Protein AF-A0A1F1U7W8-F1 (afdb_monomer_lite)

pLDDT: mean 87.64, std 6.0, range [55.06, 96.31]

Foldseek 3Di:
DDPVVLVVLVVLLVVLVVLLVCLVPPLQDDDDPVCCPDPVNLCSQQPNNLVSVLSNLVSCLVVVVVVVDDPVVNVCSVVVSVVSNVVSVVRSVCSNVLNQDDPPSHHPVVSVVSVVVVVVVVVVVVVVVVVVVVVVVVVVVD

Secondary structure (DSSP, 8-state):
--HHHHHHHHHHHHHHHHHHHHIIIIISS---HHHHSSHHHHIIIIIHHHHHHHHHHHHHHHHHHHTT--HHHHHHHHHHHHHHHHHHHHHHHHHHTT--PPTTTS-HHHHHHHHHHHHHHHHHHHHHHHHHHHHHHHHHT-

Structure (mmCIF, N/CA/C/O backbone):
data_AF-A0A1F1U7W8-F1
#
_entry.id   AF-A0A1F1U7W8-F1
#
loop_
_atom_site.group_PDB
_atom_site.id
_atom_site.type_symbol
_atom_site.label_atom_id
_atom_site.label_alt_id
_atom_site.label_comp_id
_atom_site.label_asym_id
_atom_site.label_entity_id
_atom_site.label_seq_id
_atom_site.pdbx_PDB_ins_code
_atom_site.Cartn_x
_atom_site.Cartn_y
_atom_site.Cartn_z
_atom_site.occupancy
_atom_site.B_iso_or_equiv
_atom_site.auth_seq_id
_atom_site.auth_comp_id
_atom_site.auth_asym_id
_atom_site.auth_atom_id
_atom_site.pdbx_PDB_model_num
ATOM 1 N N . MET A 1 1 ? -17.672 12.835 20.304 1.00 62.06 1 MET A N 1
ATOM 2 C CA . MET A 1 1 ? -17.932 12.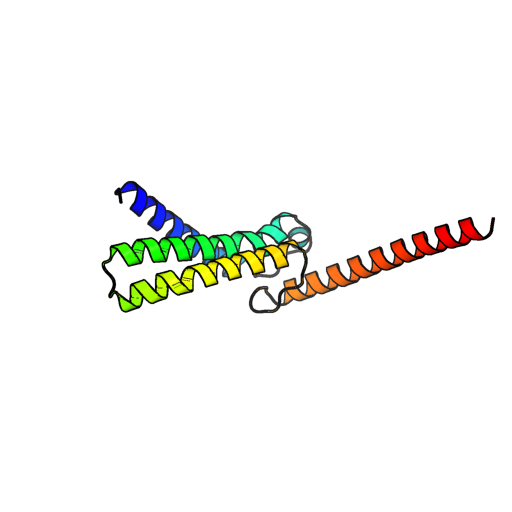500 18.889 1.00 62.06 1 MET A CA 1
ATOM 3 C C . MET A 1 1 ? -19.422 12.330 18.710 1.00 62.06 1 MET A C 1
ATOM 5 O O . MET A 1 1 ? -20.065 11.801 19.610 1.00 62.06 1 MET A O 1
ATOM 9 N N . SER A 1 2 ? -19.959 12.844 17.609 1.00 81.38 2 SER A N 1
ATOM 10 C CA . SER A 1 2 ? -21.361 12.668 17.235 1.00 81.38 2 SER A CA 1
ATOM 11 C C . SER A 1 2 ? -21.630 11.206 16.863 1.00 81.38 2 SER A C 1
ATOM 13 O O . SER A 1 2 ? -20.721 10.496 16.431 1.00 81.38 2 SER A O 1
ATOM 15 N N . LEU A 1 3 ? -22.886 10.757 16.970 1.00 80.62 3 LEU A N 1
ATOM 16 C CA . LEU A 1 3 ? -23.330 9.459 16.441 1.00 80.62 3 LEU A CA 1
ATOM 17 C C . LEU A 1 3 ? -22.921 9.289 14.964 1.00 80.62 3 LEU A C 1
ATOM 19 O O . LEU A 1 3 ? -22.517 8.203 14.550 1.00 80.62 3 LEU A O 1
ATOM 23 N N . GLY A 1 4 ? -22.978 10.381 14.191 1.00 83.75 4 GLY A N 1
ATOM 24 C CA . GLY A 1 4 ? -22.573 10.404 12.785 1.00 83.75 4 GLY A CA 1
ATOM 25 C C . GLY A 1 4 ? -21.094 10.071 12.575 1.00 83.75 4 GLY A C 1
ATOM 26 O O . GLY A 1 4 ? -20.763 9.327 11.654 1.00 83.75 4 GLY A O 1
ATOM 27 N N . ASP A 1 5 ? -20.218 10.529 13.471 1.00 85.75 5 ASP A N 1
ATOM 28 C CA . ASP A 1 5 ? -18.783 10.246 13.385 1.00 85.75 5 ASP A CA 1
ATOM 29 C C . ASP A 1 5 ? -18.516 8.752 13.613 1.00 85.75 5 ASP A C 1
ATOM 31 O O . ASP A 1 5 ? -17.711 8.137 12.917 1.00 85.75 5 ASP A O 1
ATOM 35 N N . ASN A 1 6 ? -19.232 8.138 14.556 1.00 88.19 6 ASN A N 1
ATOM 36 C CA . ASN A 1 6 ? -19.078 6.717 14.869 1.00 88.19 6 ASN A CA 1
ATOM 37 C C . ASN A 1 6 ? -19.570 5.830 13.723 1.00 88.19 6 ASN A C 1
ATOM 39 O O . ASN A 1 6 ? -18.889 4.876 13.350 1.00 88.19 6 ASN A O 1
ATOM 43 N N . LEU A 1 7 ? -20.720 6.168 13.133 1.00 92.94 7 LEU A N 1
ATOM 44 C CA . LEU A 1 7 ? -21.248 5.490 11.947 1.00 92.94 7 LEU A CA 1
ATOM 45 C C . LEU A 1 7 ? -20.258 5.545 10.782 1.00 92.94 7 LEU A C 1
ATOM 47 O O . LEU A 1 7 ? -20.025 4.526 10.134 1.00 92.94 7 LEU A O 1
ATOM 51 N N . PHE A 1 8 ? -19.634 6.701 10.553 1.00 92.69 8 PHE A N 1
ATOM 52 C CA . PHE A 1 8 ? -18.611 6.857 9.525 1.00 92.69 8 PHE A CA 1
ATOM 53 C C . PHE A 1 8 ? -17.411 5.926 9.756 1.00 92.69 8 PHE A C 1
ATOM 55 O O . PHE A 1 8 ? -17.017 5.200 8.842 1.00 92.69 8 PHE A O 1
ATOM 62 N N . TRP A 1 9 ? -16.861 5.882 10.974 1.00 92.81 9 TRP A N 1
ATOM 63 C CA . TRP A 1 9 ? -15.718 5.012 11.281 1.00 92.81 9 TRP A CA 1
ATOM 64 C C . TRP A 1 9 ? -16.066 3.524 11.210 1.00 92.81 9 TRP A C 1
ATOM 66 O O . TRP A 1 9 ? -15.271 2.732 10.705 1.00 92.81 9 TRP A O 1
ATOM 76 N N . VAL A 1 10 ? -17.263 3.128 11.647 1.00 93.94 10 VAL A N 1
ATOM 77 C CA . VAL A 1 10 ? -17.740 1.745 11.494 1.00 93.94 10 VAL A CA 1
ATOM 78 C C . VAL A 1 10 ? -17.899 1.382 10.016 1.00 93.94 10 VAL A C 1
ATOM 80 O O . VAL A 1 10 ? -17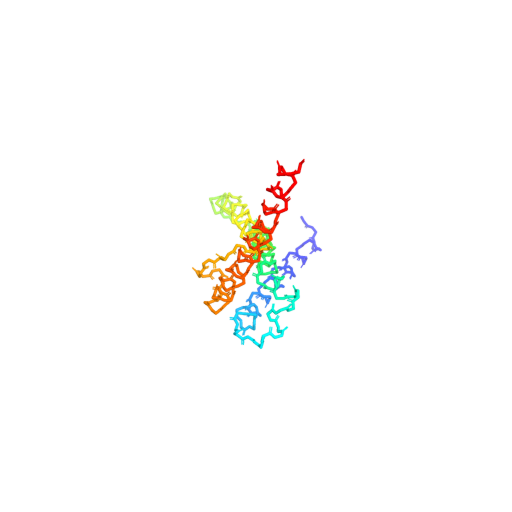.456 0.309 9.598 1.00 93.94 10 VAL A O 1
ATOM 83 N N . ALA A 1 11 ? -18.478 2.270 9.203 1.00 95.12 11 ALA A N 1
ATOM 84 C CA . ALA A 1 11 ? -18.626 2.055 7.767 1.00 95.12 11 ALA A CA 1
ATOM 85 C C . ALA A 1 11 ? -17.263 1.927 7.069 1.00 95.12 11 ALA A C 1
ATOM 87 O O . ALA A 1 11 ? -17.065 1.003 6.281 1.00 95.12 11 ALA A O 1
ATOM 88 N N . MET A 1 12 ? -16.302 2.790 7.409 1.00 94.62 12 MET A N 1
ATOM 89 C CA . MET A 1 12 ? -14.941 2.740 6.868 1.00 94.62 12 MET A CA 1
ATOM 90 C C . MET A 1 12 ? -14.206 1.458 7.259 1.00 94.62 12 MET A C 1
ATOM 92 O O . MET A 1 12 ? -13.586 0.822 6.405 1.00 94.62 12 MET A O 1
ATOM 96 N N . LEU A 1 13 ? -14.318 1.028 8.519 1.00 95.25 13 LEU A N 1
ATOM 97 C CA . LEU A 1 13 ? -13.746 -0.239 8.974 1.00 95.25 13 LEU A CA 1
ATOM 98 C C . LEU A 1 13 ? -14.362 -1.431 8.229 1.00 95.25 13 LEU A C 1
ATOM 100 O O . LEU A 1 13 ? -13.645 -2.315 7.762 1.00 95.25 13 LEU A O 1
ATOM 104 N N . THR A 1 14 ? -15.686 -1.433 8.076 1.00 95.81 14 THR A N 1
ATOM 105 C CA . THR A 1 14 ? -16.415 -2.492 7.366 1.00 95.81 14 THR A CA 1
ATOM 106 C C . THR A 1 14 ? -15.993 -2.551 5.902 1.00 95.81 14 THR A C 1
ATOM 108 O O . THR A 1 14 ? -15.660 -3.622 5.394 1.00 95.81 14 THR A O 1
ATOM 111 N N . TRP A 1 15 ? -15.935 -1.399 5.232 1.00 96.31 15 TRP A N 1
ATOM 112 C CA . TRP A 1 15 ? -15.458 -1.287 3.858 1.00 96.31 15 TRP A CA 1
ATOM 113 C C . TRP A 1 15 ? -14.026 -1.810 3.708 1.00 96.31 15 TRP A C 1
ATOM 115 O O . TRP A 1 15 ? -13.765 -2.612 2.813 1.00 96.31 15 TRP A O 1
ATOM 125 N N . ALA A 1 16 ? -13.117 -1.429 4.610 1.00 95.50 16 ALA A N 1
ATOM 126 C CA . ALA A 1 16 ? -11.730 -1.880 4.588 1.00 95.50 16 ALA A CA 1
ATOM 127 C C . ALA A 1 16 ? -11.609 -3.408 4.704 1.00 95.50 16 ALA A C 1
ATOM 129 O O . ALA A 1 16 ? -10.854 -4.027 3.953 1.00 95.50 16 ALA A O 1
ATOM 130 N N . ILE A 1 17 ? -12.382 -4.031 5.600 1.00 95.12 17 ILE A N 1
ATOM 131 C CA . ILE A 1 17 ? -12.404 -5.490 5.780 1.00 95.12 17 ILE A CA 1
ATOM 132 C C . ILE A 1 17 ? -12.956 -6.182 4.531 1.00 95.12 17 ILE A C 1
ATOM 134 O O . ILE A 1 17 ? -12.338 -7.119 4.021 1.00 95.12 17 ILE A O 1
ATOM 138 N N . LEU A 1 18 ? -14.096 -5.717 4.012 1.00 96.12 18 LEU A N 1
ATOM 139 C CA . LEU A 1 18 ? -14.709 -6.279 2.806 1.00 96.12 18 LEU A CA 1
ATOM 140 C C . LEU A 1 18 ? -13.772 -6.166 1.604 1.00 96.12 18 LEU A C 1
ATOM 142 O O . LEU A 1 18 ? -13.585 -7.139 0.867 1.00 96.12 18 LEU A O 1
ATOM 146 N N . TYR A 1 19 ? -13.132 -5.009 1.440 1.00 93.88 19 TYR A N 1
ATOM 147 C CA . TYR A 1 19 ? -12.145 -4.806 0.393 1.00 93.88 19 TYR A CA 1
ATOM 148 C C . TYR A 1 19 ? -10.946 -5.735 0.572 1.00 93.88 19 TYR A C 1
ATOM 150 O O . TYR A 1 19 ? -10.492 -6.328 -0.400 1.00 93.88 19 TYR A O 1
ATOM 158 N N . TRP A 1 20 ? -10.441 -5.917 1.793 1.00 93.38 20 TRP A N 1
ATOM 159 C CA . TRP A 1 20 ? -9.314 -6.814 2.041 1.00 93.38 20 TRP A CA 1
ATOM 160 C C . TRP A 1 20 ? -9.642 -8.269 1.686 1.00 93.38 20 TRP A C 1
ATOM 162 O O . TRP A 1 20 ? -8.838 -8.957 1.053 1.00 93.38 20 TRP A O 1
ATOM 172 N N . ILE A 1 21 ? -10.851 -8.730 2.018 1.00 94.44 21 ILE A N 1
ATOM 173 C CA . ILE A 1 21 ? -11.342 -10.055 1.619 1.00 94.44 21 ILE A CA 1
ATOM 174 C C . ILE A 1 21 ? -11.388 -10.166 0.091 1.00 94.44 21 ILE A C 1
ATOM 176 O O . ILE A 1 21 ? -10.891 -11.146 -0.470 1.00 94.44 21 ILE A O 1
ATOM 180 N N . TYR A 1 22 ? -11.944 -9.159 -0.587 1.00 92.44 22 TYR A N 1
ATOM 181 C CA . TYR A 1 22 ? -11.968 -9.087 -2.047 1.00 92.44 22 TYR A CA 1
ATOM 182 C C . TYR A 1 22 ? -10.553 -9.083 -2.646 1.00 92.44 22 TYR A C 1
ATOM 184 O O . TYR A 1 22 ? -10.278 -9.823 -3.589 1.00 92.44 22 TYR A O 1
ATOM 192 N N . TYR A 1 23 ? -9.628 -8.319 -2.066 1.00 91.12 23 TYR A N 1
ATOM 193 C CA . TYR A 1 23 ? -8.237 -8.252 -2.492 1.00 91.12 23 TYR A CA 1
ATOM 194 C C . TYR A 1 23 ? -7.589 -9.638 -2.447 1.00 91.12 23 TYR A C 1
ATOM 196 O O . TYR A 1 23 ? -7.089 -10.123 -3.464 1.00 91.12 23 TYR A O 1
ATOM 204 N N . VAL A 1 24 ? -7.669 -10.322 -1.304 1.00 90.19 24 VAL A N 1
ATOM 205 C CA . VAL A 1 24 ? -7.075 -11.653 -1.120 1.00 90.19 24 VAL A CA 1
ATOM 206 C C . VAL A 1 24 ? -7.711 -12.696 -2.042 1.00 90.19 24 VAL A C 1
ATOM 208 O O . VAL A 1 24 ? -6.985 -13.496 -2.626 1.00 90.19 24 VAL A O 1
ATOM 211 N N . LYS A 1 25 ? -9.042 -12.694 -2.196 1.00 90.69 25 LYS A N 1
ATOM 212 C CA . LYS A 1 25 ? -9.760 -13.725 -2.964 1.00 90.69 25 LYS A CA 1
ATOM 213 C C . LYS A 1 25 ? -9.797 -13.484 -4.471 1.00 90.69 25 LYS A C 1
ATOM 215 O O . LYS A 1 25 ? -9.899 -14.446 -5.225 1.00 90.69 25 LYS A O 1
ATOM 220 N N . VAL A 1 26 ? -9.770 -12.235 -4.923 1.00 88.56 26 VAL A N 1
ATOM 221 C CA . VAL A 1 26 ? -10.032 -11.890 -6.331 1.00 88.56 26 VAL A CA 1
ATOM 222 C C . VAL A 1 26 ? -8.835 -11.214 -6.978 1.00 88.56 26 VAL A C 1
ATOM 224 O O . VAL A 1 26 ? -8.451 -11.591 -8.081 1.00 88.56 26 VAL A O 1
ATOM 227 N N . VAL A 1 27 ? -8.239 -10.219 -6.322 1.00 87.69 27 VAL A N 1
ATOM 228 C CA . VAL A 1 27 ? -7.152 -9.423 -6.918 1.00 87.69 27 VAL A CA 1
ATOM 229 C C . VAL A 1 27 ? -5.831 -10.189 -6.915 1.00 87.69 27 VAL A C 1
ATOM 231 O O . VAL A 1 27 ? -5.081 -10.128 -7.883 1.00 87.69 27 VAL A O 1
ATOM 234 N N . ARG A 1 28 ? -5.543 -10.949 -5.852 1.00 88.19 28 ARG A N 1
ATOM 235 C CA . ARG A 1 28 ? -4.288 -11.712 -5.746 1.00 88.19 28 ARG A CA 1
ATOM 236 C C . ARG A 1 28 ? -4.233 -12.957 -6.631 1.00 88.19 28 ARG A C 1
ATOM 238 O O . ARG A 1 28 ? -3.146 -13.515 -6.796 1.00 88.19 28 ARG A O 1
ATOM 245 N N . ASN A 1 29 ? -5.357 -13.393 -7.193 1.00 87.12 29 ASN A N 1
ATOM 246 C CA . ASN A 1 29 ? -5.393 -14.546 -8.084 1.00 87.12 29 ASN A CA 1
ATOM 247 C C . ASN A 1 29 ? -4.985 -14.158 -9.512 1.00 87.12 29 ASN A C 1
ATOM 249 O O . ASN A 1 29 ? -5.319 -13.060 -9.959 1.00 87.12 29 ASN A O 1
ATOM 253 N N . PRO A 1 30 ? -4.246 -15.033 -10.219 1.00 72.81 30 PRO A N 1
ATOM 254 C CA . PRO A 1 30 ? -3.803 -14.758 -11.576 1.00 72.81 30 PRO A CA 1
ATOM 255 C C . PRO A 1 30 ? -5.013 -14.568 -12.489 1.00 72.81 30 PRO A C 1
ATOM 257 O O . PRO A 1 30 ? -5.929 -15.390 -12.517 1.00 72.81 30 PRO A O 1
ATOM 260 N N . LYS A 1 31 ? -5.005 -13.455 -13.217 1.00 73.19 31 LYS A N 1
ATOM 261 C CA . LYS A 1 31 ? -5.985 -13.129 -14.253 1.00 73.19 31 LYS A CA 1
ATOM 262 C C . LYS A 1 31 ? -5.309 -13.148 -15.622 1.00 73.19 31 LYS A C 1
ATOM 264 O O . LYS A 1 31 ? -4.097 -13.322 -15.728 1.00 73.19 31 LYS A O 1
ATOM 269 N N . ASN A 1 32 ? -6.111 -12.956 -16.660 1.00 81.38 32 ASN A N 1
ATOM 270 C CA . ASN A 1 32 ? -5.656 -12.877 -18.044 1.00 81.38 32 ASN A CA 1
ATOM 271 C C . ASN A 1 32 ? -4.694 -11.690 -18.246 1.00 81.38 32 ASN A C 1
ATOM 273 O O . ASN A 1 32 ? -4.770 -10.697 -17.520 1.00 81.38 32 ASN A O 1
ATOM 277 N N . GLU A 1 33 ? -3.833 -11.765 -19.264 1.00 79.50 33 GLU A N 1
ATOM 278 C CA . GLU A 1 33 ? -2.827 -10.728 -19.562 1.00 79.50 33 GLU A CA 1
ATOM 279 C C . GLU A 1 33 ? -3.446 -9.340 -19.767 1.00 79.50 33 GLU A C 1
ATOM 281 O O . GLU A 1 33 ? -2.940 -8.355 -19.234 1.00 79.50 33 GLU A O 1
ATOM 286 N N . SER A 1 34 ? -4.619 -9.275 -20.403 1.00 82.25 34 SER A N 1
ATOM 287 C CA . SER A 1 34 ? -5.365 -8.026 -20.598 1.00 82.25 34 SER A CA 1
ATOM 288 C C . SER A 1 34 ? -5.759 -7.330 -19.293 1.00 82.25 34 SER A C 1
ATOM 290 O O . SER A 1 34 ? -5.923 -6.111 -19.261 1.00 82.25 34 SER A O 1
ATOM 292 N N . TRP A 1 35 ? -5.911 -8.078 -18.195 1.00 83.69 35 TRP A N 1
ATOM 293 C CA . TRP A 1 35 ? -6.161 -7.479 -16.891 1.00 83.69 35 TRP A CA 1
ATOM 294 C C . TRP A 1 35 ? -4.888 -6.871 -16.301 1.00 83.69 35 TRP A C 1
ATOM 296 O O . TRP A 1 35 ? -4.988 -5.812 -15.699 1.00 83.69 35 TRP A O 1
ATOM 306 N N . TRP A 1 36 ? -3.714 -7.491 -16.486 1.00 82.81 36 TRP A N 1
ATOM 307 C CA . TRP A 1 36 ? -2.428 -6.952 -16.016 1.00 82.81 36 TRP A CA 1
ATOM 308 C C . TRP A 1 36 ? -2.057 -5.656 -16.736 1.00 82.81 36 TRP A C 1
ATOM 310 O O . TRP A 1 36 ? -1.671 -4.686 -16.090 1.00 82.81 36 TRP A O 1
ATOM 320 N N . GLU A 1 37 ? -2.246 -5.618 -18.054 1.00 83.44 37 GLU A N 1
ATOM 321 C CA . GLU A 1 37 ? -1.947 -4.444 -18.885 1.00 83.44 37 GLU A CA 1
ATOM 322 C C . GLU A 1 37 ? -2.910 -3.270 -18.648 1.00 83.44 37 GLU A C 1
ATOM 324 O O . GLU A 1 37 ? -2.635 -2.134 -19.036 1.00 83.44 37 GLU A O 1
ATOM 329 N N . SER A 1 38 ? -4.042 -3.519 -17.988 1.00 85.88 38 SER A N 1
ATOM 330 C CA . SER A 1 38 ? -4.991 -2.473 -17.629 1.00 85.88 38 SER A CA 1
ATOM 331 C C . SER A 1 38 ? -4.403 -1.531 -16.571 1.00 85.88 38 SER A C 1
ATOM 333 O O . SER A 1 38 ? -3.911 -2.011 -15.549 1.00 85.88 38 SER A O 1
ATOM 335 N N . PRO A 1 39 ? -4.563 -0.197 -16.698 1.00 81.06 39 PRO A N 1
ATOM 336 C CA . PRO A 1 39 ? -4.176 0.754 -15.648 1.00 81.06 39 PRO A CA 1
ATOM 337 C C . PRO A 1 39 ? -4.796 0.432 -14.278 1.00 81.06 39 PRO A C 1
ATOM 339 O O . PRO A 1 39 ? -4.233 0.749 -13.231 1.00 81.06 39 PRO A O 1
ATOM 342 N N . TRP A 1 40 ? -5.951 -0.241 -14.274 1.00 83.56 40 TRP A N 1
ATOM 343 C CA . TRP A 1 40 ? -6.647 -0.669 -13.065 1.00 83.56 40 TRP A CA 1
ATOM 344 C C . TRP A 1 40 ? -5.891 -1.733 -12.257 1.00 83.56 40 TRP A C 1
ATOM 346 O O . TRP A 1 40 ? -6.119 -1.831 -11.048 1.00 83.56 40 TRP A O 1
ATOM 356 N N . SER A 1 41 ? -4.999 -2.518 -12.872 1.00 84.62 41 SER A N 1
ATOM 357 C CA . SER A 1 41 ? -4.209 -3.547 -12.178 1.00 84.62 41 SER A CA 1
ATOM 358 C C . SER A 1 41 ? -3.271 -2.922 -11.149 1.00 84.62 41 SER A C 1
ATOM 360 O O . SER A 1 41 ? -3.229 -3.352 -9.995 1.00 84.62 41 SER A O 1
ATOM 362 N N . VAL A 1 42 ? -2.609 -1.833 -11.542 1.00 83.38 42 VAL A N 1
ATOM 363 C CA . VAL A 1 42 ? -1.662 -1.080 -10.725 1.00 83.38 42 VAL A CA 1
ATOM 364 C C . VAL A 1 42 ? -2.371 -0.541 -9.483 1.00 83.38 42 VAL A C 1
ATOM 366 O O . VAL A 1 42 ? -1.955 -0.799 -8.354 1.00 83.38 42 VAL A O 1
ATOM 369 N N . PHE A 1 43 ? -3.512 0.129 -9.655 1.00 86.69 43 PHE A N 1
ATOM 370 C CA . PHE A 1 43 ? -4.284 0.625 -8.514 1.00 86.69 43 PHE A CA 1
ATOM 371 C C . PHE A 1 43 ? -4.792 -0.507 -7.614 1.00 86.69 43 PHE A C 1
ATOM 373 O O . PHE A 1 43 ? -4.775 -0.376 -6.388 1.00 86.69 43 PHE A O 1
ATOM 380 N N . SER A 1 44 ? -5.198 -1.633 -8.207 1.00 88.00 44 SER A N 1
ATOM 381 C CA . SER A 1 44 ? -5.701 -2.802 -7.479 1.00 88.00 44 SER A CA 1
ATOM 382 C C . SER A 1 44 ? -4.636 -3.489 -6.621 1.00 88.00 44 SER A C 1
ATOM 384 O O . SER A 1 44 ? -4.981 -4.029 -5.574 1.00 88.00 44 SER A O 1
ATOM 386 N N . PHE A 1 45 ? -3.359 -3.464 -7.017 1.00 86.06 45 PHE A N 1
ATOM 387 C CA . PHE A 1 45 ? -2.273 -4.051 -6.223 1.00 86.06 45 PHE A CA 1
ATOM 388 C C . PHE A 1 45 ? -1.610 -3.086 -5.257 1.00 86.06 45 PHE A C 1
ATOM 390 O O . PHE A 1 45 ? -1.237 -3.508 -4.166 1.00 86.06 45 PHE A O 1
ATOM 397 N N . TYR A 1 46 ? -1.436 -1.824 -5.645 1.00 88.00 46 TYR A N 1
ATOM 398 C CA . TYR A 1 46 ? -0.539 -0.917 -4.927 1.00 88.00 46 TYR A CA 1
ATOM 399 C C . TYR A 1 46 ? -1.250 0.231 -4.232 1.00 88.00 46 TYR A C 1
ATOM 401 O O . TYR A 1 46 ? -0.701 0.772 -3.285 1.00 88.00 46 TYR A O 1
ATOM 409 N N . LEU A 1 47 ? -2.460 0.607 -4.646 1.00 88.62 47 LEU A N 1
ATOM 410 C CA . LEU A 1 47 ? -3.156 1.731 -4.024 1.00 88.62 47 LEU A CA 1
ATOM 411 C C . LEU A 1 47 ? -4.257 1.248 -3.086 1.00 88.62 47 LEU A C 1
ATOM 413 O O . LEU A 1 47 ? -4.181 1.427 -1.872 1.00 88.62 47 LEU A O 1
ATOM 417 N N . TYR A 1 48 ? -5.273 0.597 -3.639 1.00 91.00 48 TYR A N 1
ATOM 418 C CA . TYR A 1 48 ? -6.475 0.237 -2.899 1.00 91.00 48 TYR A CA 1
ATOM 419 C C . TYR A 1 48 ? -6.253 -0.682 -1.683 1.00 91.00 48 TYR A C 1
ATOM 421 O O . TYR A 1 48 ? -6.831 -0.377 -0.640 1.00 91.00 48 TYR A O 1
ATOM 429 N N . PRO A 1 49 ? -5.428 -1.751 -1.720 1.00 91.19 49 PRO A N 1
ATOM 430 C CA . PRO A 1 49 ? -5.234 -2.601 -0.541 1.00 91.19 49 PRO A CA 1
ATOM 431 C C . PRO A 1 49 ? -4.536 -1.866 0.603 1.00 91.19 49 PRO A C 1
ATOM 433 O O . PRO A 1 49 ? -4.892 -2.057 1.763 1.00 91.19 49 PRO A O 1
ATOM 436 N N . TYR A 1 50 ? -3.592 -0.981 0.291 1.00 91.19 50 TYR A N 1
ATOM 437 C CA . TYR A 1 50 ? -2.878 -0.197 1.297 1.00 91.19 50 TYR A CA 1
ATOM 438 C C . TYR A 1 50 ? -3.723 0.965 1.826 1.00 91.19 50 TYR A C 1
ATOM 440 O O . TYR A 1 50 ? -3.667 1.256 3.019 1.00 91.19 50 TYR A O 1
ATOM 448 N N . LEU A 1 51 ? -4.574 1.569 0.988 1.00 90.25 51 LEU A N 1
ATOM 449 C CA . LEU A 1 51 ? -5.600 2.513 1.441 1.00 90.25 51 LEU A CA 1
ATOM 450 C C . LEU A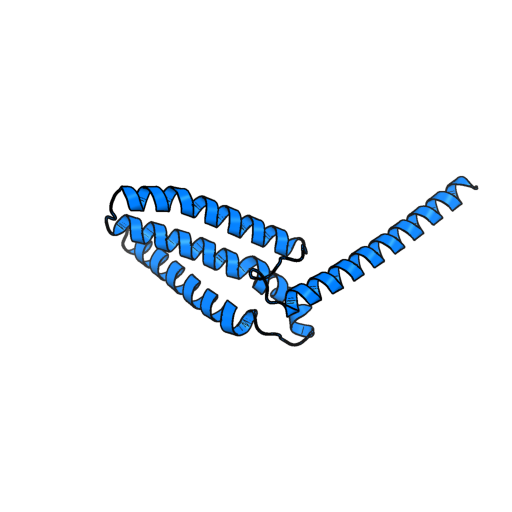 1 51 ? -6.611 1.836 2.368 1.00 90.25 51 LEU A C 1
ATOM 452 O O . LEU A 1 51 ? -6.925 2.383 3.421 1.00 90.25 51 LEU A O 1
ATOM 456 N N . ALA A 1 52 ? -7.089 0.641 2.017 1.00 92.94 52 ALA A N 1
ATOM 457 C CA . ALA A 1 52 ? -7.990 -0.130 2.865 1.00 92.94 52 ALA A CA 1
ATOM 458 C C . ALA A 1 52 ? -7.341 -0.449 4.220 1.00 92.94 52 ALA A C 1
ATOM 460 O O . ALA A 1 52 ? -7.961 -0.219 5.256 1.00 92.94 52 ALA A O 1
ATOM 461 N N . LEU A 1 53 ? -6.076 -0.883 4.244 1.00 91.81 53 LEU A N 1
ATOM 462 C CA . LEU A 1 53 ? -5.339 -1.093 5.496 1.00 91.81 53 LEU A CA 1
ATOM 463 C C . LEU A 1 53 ? -5.182 0.194 6.312 1.00 91.81 53 LEU A C 1
ATOM 465 O O . LEU A 1 53 ? -5.372 0.167 7.529 1.00 91.81 53 LEU A O 1
ATOM 469 N N . MET A 1 54 ? -4.866 1.317 5.665 1.00 92.06 54 MET A N 1
ATOM 470 C CA . MET A 1 54 ? -4.710 2.614 6.323 1.00 92.06 54 MET A CA 1
ATOM 471 C C . MET A 1 54 ? -6.023 3.076 6.960 1.00 92.06 54 MET A C 1
ATOM 473 O O . MET A 1 54 ? -6.070 3.321 8.167 1.00 92.06 54 MET A O 1
ATOM 477 N N . PHE A 1 55 ? -7.096 3.162 6.171 1.00 92.50 55 PHE A N 1
ATOM 478 C CA . PHE A 1 55 ? -8.401 3.597 6.662 1.00 92.50 55 PHE A CA 1
ATOM 479 C C . PHE A 1 55 ? -8.972 2.616 7.682 1.00 92.50 55 PHE A C 1
ATOM 481 O O . PHE A 1 55 ? -9.505 3.056 8.697 1.00 92.50 55 PHE A O 1
ATOM 488 N N . GLY A 1 56 ? -8.801 1.308 7.480 1.00 93.06 56 GLY A N 1
ATOM 489 C CA . GLY A 1 56 ? -9.205 0.287 8.444 1.00 93.06 56 GLY A CA 1
ATOM 490 C C . GLY A 1 56 ? -8.471 0.424 9.779 1.00 93.06 56 GLY A C 1
ATOM 491 O O . GLY A 1 56 ? -9.112 0.422 10.826 1.00 93.06 56 GLY A O 1
ATOM 492 N N . SER A 1 57 ? -7.151 0.629 9.759 1.00 91.56 57 SER A N 1
ATOM 493 C CA . SER A 1 57 ? -6.349 0.792 10.982 1.00 91.56 57 SER A CA 1
ATO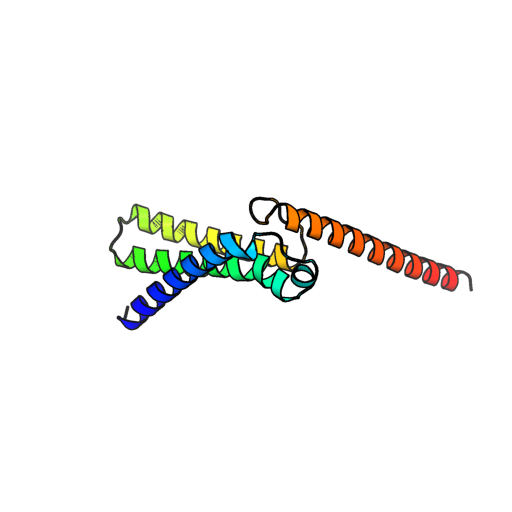M 494 C C . SER A 1 57 ? -6.699 2.073 11.738 1.00 91.56 57 SER A C 1
ATOM 496 O O . SER A 1 57 ? -6.842 2.046 12.962 1.00 91.56 57 SER A O 1
ATOM 498 N N . LEU A 1 58 ? -6.888 3.190 11.026 1.00 90.56 58 LEU A N 1
ATOM 499 C CA . LEU A 1 58 ? -7.333 4.449 11.631 1.00 90.56 58 LEU A CA 1
ATOM 500 C C . LEU A 1 58 ? -8.731 4.298 12.237 1.00 90.56 58 LEU A C 1
ATOM 502 O O . LEU A 1 58 ? -8.920 4.625 13.406 1.00 90.56 58 LEU A O 1
ATOM 506 N N . SER A 1 59 ? -9.674 3.729 11.483 1.00 91.69 59 SER A N 1
ATOM 507 C CA . SER A 1 59 ? -11.047 3.491 11.944 1.00 91.69 59 SER A CA 1
ATOM 508 C C . SER A 1 59 ? -11.083 2.616 13.192 1.00 91.69 59 SER A C 1
ATOM 510 O O . SER A 1 59 ? -11.723 2.973 14.178 1.00 91.69 59 SER A O 1
ATOM 512 N N . ALA A 1 60 ? -10.345 1.502 13.182 1.00 90.50 60 ALA A N 1
ATOM 513 C CA . ALA A 1 60 ? -10.227 0.619 14.334 1.00 90.50 60 ALA A CA 1
ATOM 514 C C . ALA A 1 60 ? -9.654 1.364 15.543 1.00 90.50 60 ALA A C 1
ATOM 516 O O . ALA A 1 60 ? -10.202 1.262 16.632 1.00 90.50 60 ALA A O 1
ATOM 517 N N . THR A 1 61 ? -8.603 2.165 15.356 1.00 88.44 61 THR A N 1
ATOM 518 C CA . THR A 1 61 ? -7.987 2.939 16.446 1.00 88.44 61 THR A CA 1
ATOM 519 C C . THR A 1 61 ? -8.965 3.938 17.054 1.00 88.44 61 THR A C 1
ATOM 521 O O . THR A 1 61 ? -9.105 3.979 18.275 1.00 88.44 61 THR A O 1
ATOM 524 N N . PHE A 1 62 ? -9.679 4.707 16.227 1.00 87.06 62 PHE A N 1
ATOM 525 C CA . PHE A 1 62 ? -10.676 5.668 16.703 1.00 87.06 62 PHE A CA 1
ATOM 526 C C . PHE A 1 62 ? -11.799 4.988 17.488 1.00 87.06 62 PHE A C 1
ATOM 528 O O . PHE A 1 62 ? -12.127 5.437 18.585 1.00 87.06 62 PHE A O 1
ATOM 535 N N . LEU A 1 63 ? -12.341 3.880 16.978 1.00 88.75 63 LEU A N 1
ATOM 536 C CA . LEU A 1 63 ? -13.393 3.121 17.659 1.00 88.75 63 LEU A CA 1
ATOM 537 C C . LEU A 1 63 ? -12.892 2.495 18.969 1.00 88.75 63 LEU A C 1
ATOM 539 O O . LEU A 1 63 ? -13.578 2.539 19.986 1.00 88.75 63 LEU A O 1
ATOM 543 N N . LEU A 1 64 ? -11.672 1.960 18.977 1.00 86.31 64 LEU A N 1
ATOM 544 C CA . LEU A 1 64 ? -11.064 1.345 20.156 1.00 86.31 64 LEU A CA 1
ATOM 545 C C . LEU A 1 64 ? -10.774 2.361 21.268 1.00 86.31 64 LEU A C 1
ATOM 547 O O . LEU A 1 64 ? -10.993 2.066 22.441 1.00 86.31 64 LEU A O 1
ATOM 551 N N . VAL A 1 65 ? -10.328 3.571 20.926 1.00 83.31 65 VAL A N 1
ATOM 552 C CA . VAL A 1 65 ? -10.124 4.650 21.909 1.00 83.31 65 VAL A CA 1
ATOM 553 C C . VAL A 1 65 ? -11.443 5.041 22.587 1.00 83.31 65 VAL A C 1
ATOM 555 O O . VAL A 1 65 ? -11.449 5.326 23.784 1.00 83.31 65 VAL A O 1
ATOM 558 N N . GLN A 1 66 ? -12.568 4.995 21.868 1.00 82.12 66 GLN A N 1
ATOM 559 C CA . GLN A 1 66 ? -13.889 5.296 22.436 1.00 82.12 66 GLN A CA 1
ATOM 560 C C . GLN A 1 66 ? -14.380 4.246 23.434 1.00 82.12 66 GLN A C 1
ATOM 562 O O . GLN A 1 66 ? -15.100 4.589 24.367 1.00 82.12 66 GLN A O 1
ATOM 567 N N . LEU A 1 67 ? -13.971 2.986 23.273 1.00 84.44 67 LEU A N 1
ATOM 568 C CA . LEU A 1 67 ? -14.351 1.893 24.172 1.00 84.44 67 LEU A CA 1
ATOM 569 C C . LEU A 1 67 ? -13.658 1.964 25.545 1.00 84.44 67 LEU A C 1
ATOM 571 O O . LEU A 1 67 ? -13.844 1.071 26.367 1.00 84.44 67 LEU A O 1
ATOM 575 N N . GLY A 1 68 ? -12.868 3.009 25.814 1.00 80.06 68 GLY A N 1
ATOM 576 C CA . GLY A 1 68 ? -12.242 3.216 27.119 1.00 80.06 68 GLY A CA 1
ATOM 577 C C . GLY A 1 68 ? -11.139 2.201 27.417 1.00 80.06 68 GLY A C 1
ATOM 578 O O . GLY A 1 68 ? -11.019 1.729 28.546 1.00 80.06 68 GLY A O 1
ATOM 579 N N . LEU A 1 69 ? -10.338 1.846 26.405 1.00 79.38 69 LEU A N 1
ATOM 580 C CA . LEU A 1 69 ? -9.239 0.894 26.565 1.00 79.38 69 LEU A CA 1
ATOM 581 C C . LEU A 1 69 ? -8.239 1.314 27.660 1.00 79.38 69 LEU A C 1
ATOM 583 O O . LEU A 1 69 ? -8.009 2.509 27.875 1.00 79.38 69 LEU A O 1
ATOM 587 N N . PRO A 1 70 ? -7.557 0.343 28.301 1.00 84.88 70 PRO A N 1
ATOM 588 C CA . PRO A 1 70 ? -6.493 0.634 29.253 1.00 84.88 70 PRO A CA 1
ATOM 589 C C . PRO A 1 70 ? -5.448 1.582 28.654 1.00 84.88 70 PRO A C 1
ATOM 591 O O . PRO A 1 70 ? -5.011 1.393 27.516 1.00 84.88 70 PRO A O 1
ATOM 594 N N . LYS A 1 71 ? -4.993 2.570 29.438 1.00 80.19 71 LYS A N 1
ATOM 595 C CA . LYS A 1 71 ? -4.055 3.622 28.986 1.00 80.19 71 LYS A CA 1
ATOM 596 C C . LYS A 1 71 ? -2.805 3.069 28.293 1.00 80.19 71 LYS A C 1
ATOM 598 O O . LYS A 1 71 ? -2.324 3.665 27.336 1.00 80.19 71 LYS A O 1
ATOM 603 N N . VAL A 1 72 ? -2.309 1.916 28.747 1.00 81.50 72 VAL A N 1
ATOM 604 C CA . VAL A 1 72 ? -1.157 1.223 28.148 1.00 81.50 72 VAL A CA 1
ATOM 605 C C . VAL A 1 72 ? -1.460 0.778 26.713 1.00 81.50 72 VAL A C 1
ATOM 607 O O . VAL A 1 72 ? -0.662 1.021 25.814 1.00 81.50 72 VAL A O 1
ATOM 610 N N . VAL A 1 73 ? -2.630 0.180 26.475 1.00 80.44 73 VAL A N 1
ATOM 611 C CA . VAL A 1 73 ? -3.054 -0.283 25.144 1.00 80.44 73 VAL A CA 1
ATOM 612 C C . VAL A 1 73 ? -3.302 0.907 24.220 1.00 80.44 73 VAL A C 1
ATOM 614 O O . VAL A 1 73 ? -2.814 0.920 23.093 1.00 80.44 73 VAL A O 1
ATOM 617 N N . GLY A 1 74 ? -3.987 1.943 24.716 1.00 80.69 74 GLY A N 1
ATOM 618 C CA . GLY A 1 74 ? -4.206 3.182 23.966 1.00 80.69 74 GLY A CA 1
ATOM 619 C C . GLY A 1 74 ? -2.895 3.859 23.550 1.00 80.69 74 GLY A C 1
ATOM 620 O O . GLY A 1 74 ? -2.755 4.259 22.397 1.00 80.69 74 GLY A O 1
ATOM 621 N N . TYR A 1 75 ? -1.904 3.918 24.448 1.00 83.44 75 TYR A N 1
ATOM 622 C CA . TYR A 1 75 ? -0.578 4.470 24.152 1.00 83.44 75 TYR A CA 1
ATOM 623 C C . TYR A 1 75 ? 0.123 3.718 23.015 1.00 83.44 75 TYR A C 1
ATOM 625 O O . TYR A 1 75 ? 0.614 4.339 22.071 1.00 83.44 75 TYR A O 1
ATOM 633 N N . TRP A 1 76 ? 0.150 2.383 23.075 1.00 85.38 76 TRP A N 1
ATOM 634 C CA . TRP A 1 76 ? 0.785 1.576 22.033 1.00 85.38 76 TRP A CA 1
ATOM 635 C C . TRP A 1 76 ? 0.060 1.680 20.693 1.00 85.38 76 TRP A C 1
ATOM 637 O O . TRP A 1 76 ? 0.726 1.834 19.671 1.00 85.38 76 TRP A O 1
ATOM 647 N N . LEU A 1 77 ? -1.276 1.668 20.681 1.00 83.88 77 LEU A N 1
ATOM 648 C CA . LEU A 1 77 ? -2.061 1.843 19.455 1.00 83.88 77 LEU A CA 1
ATOM 649 C C . LEU A 1 77 ? -1.769 3.193 18.794 1.00 83.88 77 LEU A C 1
ATOM 651 O O . LEU A 1 77 ? -1.405 3.238 17.621 1.00 83.88 77 LEU A O 1
ATOM 655 N N . LEU A 1 78 ? -1.835 4.284 19.558 1.00 82.38 78 LEU A N 1
ATOM 656 C CA . LEU A 1 78 ? -1.577 5.631 19.045 1.00 82.38 78 LEU A CA 1
ATOM 657 C C . LEU A 1 78 ? -0.138 5.814 18.556 1.00 82.38 78 LEU A C 1
ATOM 659 O O . LEU A 1 78 ? 0.102 6.617 17.659 1.00 82.38 78 LEU A O 1
ATOM 663 N N . LYS A 1 79 ? 0.820 5.073 19.121 1.00 86.88 79 LYS A N 1
ATOM 664 C CA . LYS A 1 79 ? 2.226 5.157 18.723 1.00 86.88 79 LYS A CA 1
ATOM 665 C C . LYS A 1 79 ? 2.552 4.287 17.511 1.00 86.88 79 LYS A C 1
ATOM 667 O O . LYS A 1 79 ? 3.318 4.722 16.661 1.00 86.88 79 LYS A O 1
ATOM 672 N N . LEU A 1 80 ? 2.003 3.074 17.423 1.00 87.31 80 LEU A N 1
ATOM 673 C CA . LEU A 1 80 ? 2.351 2.096 16.384 1.00 87.31 80 LEU A CA 1
ATOM 674 C C . LEU A 1 80 ? 1.542 2.270 15.097 1.00 87.31 80 LEU A C 1
ATOM 676 O O . LEU A 1 80 ? 2.086 2.091 14.007 1.00 87.31 80 LEU A O 1
ATOM 680 N N . VAL A 1 81 ? 0.263 2.635 15.198 1.00 88.94 81 VAL A N 1
ATOM 681 C CA . VAL A 1 81 ? -0.619 2.762 14.028 1.00 88.94 81 VAL A CA 1
ATOM 682 C C . VAL A 1 81 ? -0.106 3.804 13.025 1.00 88.94 81 VAL A C 1
ATOM 684 O O . VAL A 1 81 ? -0.065 3.473 11.839 1.00 88.94 81 VAL A O 1
ATOM 687 N N . PRO A 1 82 ? 0.380 4.997 13.429 1.00 88.00 82 PRO A N 1
ATOM 688 C CA . PRO A 1 82 ? 0.969 5.951 12.489 1.00 88.00 82 PRO A CA 1
ATOM 689 C C . PRO A 1 82 ? 2.156 5.380 11.706 1.00 88.00 82 PRO A C 1
ATOM 691 O O . PRO A 1 82 ? 2.242 5.588 10.498 1.00 88.00 82 PRO A O 1
ATOM 694 N N . TRP A 1 83 ? 3.034 4.602 12.349 1.00 90.56 83 TRP A N 1
ATOM 695 C CA . TRP A 1 83 ? 4.142 3.933 11.656 1.00 90.56 83 TRP A CA 1
ATOM 696 C C . TRP A 1 83 ? 3.648 2.896 10.648 1.00 90.56 83 TRP A C 1
ATOM 698 O O . TRP A 1 83 ? 4.173 2.822 9.538 1.00 90.56 83 TRP A O 1
ATOM 708 N N . GLY A 1 84 ? 2.605 2.138 10.999 1.00 89.62 84 GLY A N 1
ATOM 709 C CA . GLY A 1 84 ? 1.948 1.214 10.075 1.00 89.62 84 GLY A CA 1
ATOM 710 C C . GLY A 1 84 ? 1.346 1.926 8.861 1.00 89.62 84 GLY A C 1
ATOM 711 O O . GLY A 1 84 ? 1.509 1.464 7.732 1.00 89.62 84 GLY A O 1
ATOM 712 N N . VAL A 1 85 ? 0.715 3.084 9.071 1.00 89.88 85 VAL A N 1
ATOM 713 C CA . VAL A 1 85 ? 0.170 3.926 7.996 1.00 89.88 85 VAL A CA 1
ATOM 714 C C . VAL A 1 85 ? 1.283 4.446 7.087 1.00 89.88 85 VAL A C 1
ATOM 716 O O . VAL A 1 85 ? 1.187 4.295 5.870 1.00 89.88 85 VAL A O 1
ATOM 719 N N . ILE A 1 86 ? 2.364 4.989 7.655 1.00 90.56 86 ILE A N 1
ATOM 720 C CA . ILE A 1 86 ? 3.528 5.466 6.891 1.00 90.56 86 ILE A CA 1
ATOM 721 C C . ILE A 1 86 ? 4.116 4.334 6.045 1.00 90.56 86 ILE A C 1
ATOM 723 O O . ILE A 1 86 ? 4.407 4.532 4.866 1.00 90.56 86 ILE A O 1
ATOM 727 N N . LEU A 1 87 ? 4.241 3.134 6.615 1.00 90.94 87 LEU A N 1
ATOM 728 C CA . LEU A 1 87 ? 4.729 1.965 5.893 1.00 90.94 87 LEU A CA 1
ATOM 729 C C . LEU A 1 87 ? 3.801 1.590 4.728 1.00 90.94 87 LEU A C 1
ATOM 731 O O . LEU A 1 87 ? 4.283 1.344 3.626 1.00 90.94 87 LEU A O 1
ATOM 735 N N . CYS A 1 88 ? 2.481 1.587 4.937 1.00 90.50 88 CYS A N 1
ATOM 736 C CA . CYS A 1 88 ? 1.507 1.313 3.874 1.00 90.50 88 CYS A CA 1
ATOM 737 C C . CYS A 1 88 ? 1.628 2.319 2.725 1.00 90.50 88 CYS A C 1
ATOM 739 O O . CYS A 1 88 ? 1.645 1.926 1.561 1.00 90.50 88 CYS A O 1
ATOM 741 N N . VAL A 1 89 ? 1.767 3.604 3.055 1.00 89.50 89 VAL A N 1
ATOM 742 C CA . VAL A 1 89 ? 1.962 4.677 2.076 1.00 89.50 89 VAL A CA 1
ATOM 743 C C . VAL A 1 89 ? 3.270 4.479 1.307 1.00 89.50 89 VAL A C 1
ATOM 745 O O . VAL A 1 89 ? 3.270 4.523 0.079 1.00 89.50 89 VAL A O 1
ATOM 748 N N . ALA A 1 90 ? 4.375 4.189 1.998 1.00 91.38 90 ALA A N 1
ATOM 749 C CA . ALA A 1 90 ? 5.665 3.937 1.360 1.00 91.38 90 ALA A CA 1
ATOM 750 C C . ALA A 1 90 ? 5.606 2.745 0.391 1.00 91.38 90 ALA A C 1
ATOM 752 O O . ALA A 1 90 ? 6.095 2.838 -0.735 1.00 91.38 90 ALA A O 1
ATOM 753 N N . ILE A 1 91 ? 4.964 1.644 0.791 1.00 90.19 91 ILE A N 1
ATOM 754 C CA . ILE A 1 91 ? 4.803 0.466 -0.068 1.00 90.19 91 ILE A CA 1
ATOM 755 C C . ILE A 1 91 ? 3.930 0.793 -1.287 1.00 90.19 91 ILE A C 1
ATOM 757 O O . ILE A 1 91 ? 4.278 0.399 -2.401 1.00 90.19 91 ILE A O 1
ATOM 761 N N . ALA A 1 92 ? 2.843 1.545 -1.102 1.00 89.44 92 ALA A N 1
ATOM 762 C CA . ALA A 1 92 ? 1.981 1.978 -2.196 1.00 89.44 92 ALA A CA 1
ATOM 763 C C . ALA A 1 92 ? 2.749 2.800 -3.240 1.00 89.44 92 ALA A C 1
ATOM 765 O O . ALA A 1 92 ? 2.672 2.516 -4.436 1.00 89.44 92 ALA A O 1
ATOM 766 N N . PHE A 1 93 ? 3.554 3.769 -2.792 1.00 90.69 93 PHE A N 1
ATOM 767 C CA . PHE A 1 93 ? 4.390 4.580 -3.678 1.00 90.69 93 PHE A CA 1
ATOM 768 C C . PHE A 1 93 ? 5.456 3.760 -4.406 1.00 90.69 93 PHE A C 1
ATOM 770 O O . PHE A 1 93 ? 5.630 3.936 -5.610 1.00 90.69 93 PHE A O 1
ATOM 777 N N . LEU A 1 94 ? 6.140 2.842 -3.716 1.00 90.12 94 LEU A N 1
ATOM 778 C CA . LEU A 1 94 ? 7.124 1.952 -4.346 1.00 90.12 94 LEU A CA 1
ATOM 779 C C . LEU A 1 94 ? 6.482 1.084 -5.433 1.00 90.12 94 LEU A C 1
ATOM 781 O O . LEU A 1 94 ? 7.035 0.940 -6.523 1.00 90.12 94 LEU A O 1
ATOM 785 N N . GLY A 1 95 ? 5.295 0.551 -5.150 1.00 85.50 95 GLY A N 1
ATOM 786 C CA . GLY A 1 95 ? 4.512 -0.219 -6.104 1.00 85.50 95 GLY A CA 1
ATOM 787 C C . GLY A 1 95 ? 4.105 0.584 -7.339 1.00 85.50 95 GLY A C 1
ATOM 788 O O . GLY A 1 95 ? 4.322 0.140 -8.465 1.00 85.50 95 GLY A O 1
ATOM 789 N N . LEU A 1 96 ? 3.586 1.799 -7.133 1.00 86.75 96 LEU A N 1
ATOM 790 C CA . LEU A 1 96 ? 3.206 2.725 -8.207 1.00 86.75 96 LEU A CA 1
ATOM 791 C C . LEU A 1 96 ? 4.403 3.189 -9.048 1.00 86.75 96 LEU A C 1
ATOM 793 O O . LEU A 1 96 ? 4.256 3.410 -10.246 1.00 86.75 96 LEU A O 1
ATOM 797 N N . ALA A 1 97 ? 5.590 3.296 -8.449 1.00 86.88 97 ALA A N 1
ATOM 798 C CA . ALA A 1 97 ? 6.831 3.610 -9.153 1.00 86.88 97 ALA A CA 1
ATOM 799 C C . ALA A 1 97 ? 7.366 2.442 -10.007 1.00 86.88 97 ALA A C 1
ATOM 801 O O . ALA A 1 97 ? 8.391 2.589 -10.671 1.00 86.88 97 ALA A O 1
ATOM 802 N N . GLY A 1 98 ? 6.706 1.278 -9.987 1.00 82.25 98 GLY A N 1
ATOM 803 C CA . GLY A 1 98 ? 7.119 0.096 -10.742 1.00 82.25 98 GLY A CA 1
ATOM 804 C C . GLY A 1 98 ? 8.254 -0.692 -10.087 1.00 82.25 98 GLY A C 1
ATOM 805 O O . GLY A 1 98 ? 8.854 -1.551 -10.734 1.00 82.25 98 GLY A O 1
ATOM 806 N N . VAL A 1 99 ? 8.559 -0.436 -8.809 1.00 85.25 99 VAL A N 1
ATOM 807 C CA . VAL A 1 99 ? 9.530 -1.246 -8.068 1.00 85.25 99 VAL A CA 1
ATOM 808 C C . VAL A 1 99 ? 8.903 -2.619 -7.797 1.00 85.25 99 VAL A C 1
ATOM 810 O O . VAL A 1 99 ? 7.800 -2.689 -7.243 1.00 85.25 99 VAL A O 1
ATOM 813 N N . PRO A 1 100 ? 9.570 -3.730 -8.162 1.00 84.00 100 PRO A N 1
ATOM 814 C CA . PRO A 1 100 ? 9.049 -5.062 -7.896 1.00 84.00 100 PRO A CA 1
ATOM 815 C C . PRO A 1 100 ? 9.073 -5.334 -6.390 1.00 84.00 100 PRO A C 1
ATOM 817 O O . PRO A 1 100 ? 10.136 -5.530 -5.797 1.00 84.00 100 PRO A O 1
ATOM 820 N N . LEU A 1 101 ? 7.898 -5.350 -5.762 1.00 87.62 101 LEU A N 1
ATOM 821 C CA . LEU A 1 101 ? 7.787 -5.639 -4.333 1.00 87.62 101 LEU A CA 1
ATOM 822 C C . LEU A 1 101 ? 7.880 -7.153 -4.088 1.00 87.62 101 LEU A C 1
ATOM 824 O O . LEU A 1 101 ? 7.333 -7.944 -4.860 1.00 87.62 101 LEU A O 1
ATOM 828 N N . PRO A 1 102 ? 8.537 -7.593 -3.004 1.00 88.44 102 PRO A N 1
ATOM 829 C CA . PRO A 1 102 ? 8.643 -9.009 -2.689 1.00 88.44 102 PRO A CA 1
ATOM 830 C C . PRO A 1 102 ? 7.324 -9.579 -2.147 1.00 88.44 102 PRO A C 1
ATOM 832 O O . PRO A 1 102 ? 6.463 -8.875 -1.616 1.00 88.44 102 PRO A O 1
ATOM 835 N N . TYR A 1 103 ? 7.187 -10.903 -2.211 1.00 84.94 103 TYR A N 1
ATOM 836 C CA . TYR A 1 103 ? 6.207 -11.618 -1.390 1.00 84.94 103 TYR A CA 1
ATOM 837 C C . TYR A 1 103 ? 6.510 -11.351 0.103 1.00 84.94 103 TYR A C 1
ATOM 839 O O . TYR A 1 103 ? 7.687 -11.375 0.465 1.00 84.94 103 TYR A O 1
ATOM 847 N N . PRO A 1 104 ? 5.520 -11.105 0.984 1.00 86.25 104 PRO A N 1
ATOM 848 C CA . PRO A 1 104 ? 4.080 -11.322 0.829 1.00 86.25 104 PRO A CA 1
ATOM 849 C C . PRO A 1 104 ? 3.272 -10.107 0.349 1.00 86.25 104 PRO A C 1
ATOM 851 O O . PRO A 1 104 ? 2.045 -10.181 0.372 1.00 86.25 104 PRO A O 1
ATOM 854 N N . PHE A 1 105 ? 3.896 -9.011 -0.084 1.00 85.38 105 PHE A N 1
ATOM 855 C CA . PHE A 1 105 ? 3.171 -7.804 -0.507 1.00 85.38 105 PHE A CA 1
ATOM 856 C C . PHE A 1 105 ? 2.415 -8.022 -1.820 1.00 85.38 105 PHE A C 1
ATOM 858 O O . PHE A 1 105 ? 1.233 -7.697 -1.917 1.00 85.38 105 PHE A O 1
ATOM 865 N N . LEU A 1 106 ? 3.054 -8.695 -2.781 1.00 86.19 106 LEU A N 1
ATOM 866 C CA . LEU A 1 106 ? 2.421 -9.132 -4.024 1.00 86.19 106 LEU A CA 1
ATOM 867 C C . LEU A 1 106 ? 2.367 -10.652 -4.163 1.00 86.19 106 LEU A C 1
ATOM 869 O O . LEU A 1 106 ? 3.178 -11.366 -3.564 1.00 86.19 106 LEU A O 1
ATOM 873 N N . PRO A 1 107 ? 1.385 -11.181 -4.917 1.00 88.44 107 PRO A N 1
ATOM 874 C CA . PRO A 1 107 ? 1.372 -12.594 -5.262 1.00 88.44 107 PRO A CA 1
ATOM 875 C C . PRO A 1 107 ? 2.551 -12.917 -6.193 1.00 88.44 107 PRO A C 1
ATOM 877 O O . PRO A 1 107 ? 2.934 -12.106 -7.034 1.00 88.44 107 PRO A O 1
ATOM 880 N N . LYS A 1 108 ? 3.123 -14.121 -6.053 1.00 88.38 108 LYS A N 1
ATOM 881 C CA . LYS A 1 108 ? 4.367 -14.521 -6.743 1.00 88.38 108 LYS A CA 1
ATOM 882 C C . LYS A 1 108 ? 4.323 -14.297 -8.260 1.00 88.38 108 LYS A C 1
ATOM 884 O O . LYS A 1 108 ? 5.307 -13.844 -8.829 1.00 88.38 108 LYS A O 1
ATOM 889 N N . TRP A 1 109 ? 3.182 -14.570 -8.893 1.00 87.94 109 TRP A N 1
ATOM 890 C CA . TRP A 1 109 ? 3.003 -14.398 -10.335 1.00 87.94 109 TRP A CA 1
ATOM 891 C C . TRP A 1 109 ? 3.113 -12.925 -10.771 1.00 87.94 109 TRP A C 1
ATOM 893 O O . TRP A 1 109 ? 3.763 -12.629 -11.769 1.00 87.94 109 TRP A O 1
ATOM 903 N N . ALA A 1 110 ? 2.554 -11.993 -9.994 1.00 87.25 110 ALA A N 1
ATOM 904 C CA . ALA A 1 110 ? 2.613 -10.564 -10.298 1.00 87.25 110 ALA A CA 1
ATOM 905 C C . ALA A 1 110 ? 4.033 -10.020 -10.098 1.00 87.25 110 ALA A C 1
ATOM 907 O O . ALA A 1 110 ? 4.504 -9.204 -10.882 1.00 87.25 110 ALA A O 1
ATOM 908 N N . VAL A 1 111 ? 4.757 -10.540 -9.098 1.00 88.44 111 VAL A N 1
ATOM 909 C CA . VAL A 1 111 ? 6.182 -10.224 -8.903 1.00 88.44 111 VAL A CA 1
ATOM 910 C C . VAL A 1 111 ? 7.013 -10.655 -10.113 1.00 88.44 111 VAL A C 1
ATOM 912 O O . VAL A 1 111 ? 7.916 -9.929 -10.523 1.00 88.44 111 VAL A O 1
ATOM 915 N N . MET A 1 112 ? 6.726 -11.823 -10.696 1.00 88.69 112 MET A N 1
ATOM 916 C CA . MET A 1 112 ? 7.414 -12.281 -11.908 1.00 88.69 112 MET A CA 1
ATOM 917 C C . MET A 1 112 ? 7.126 -11.357 -13.095 1.00 88.69 112 MET A C 1
ATOM 919 O O . MET A 1 112 ? 8.072 -10.891 -13.724 1.00 88.69 112 MET A O 1
ATOM 923 N N . LYS A 1 113 ? 5.858 -10.993 -13.321 1.00 86.88 113 LYS A N 1
ATOM 924 C CA . LYS A 1 113 ? 5.470 -10.047 -14.380 1.00 86.88 113 LYS A CA 1
ATOM 925 C C . LYS A 1 113 ? 6.123 -8.671 -14.217 1.00 86.88 113 LYS A C 1
ATOM 927 O O . LYS A 1 113 ? 6.712 -8.170 -15.165 1.00 86.88 113 LYS A O 1
ATOM 932 N N . GLN A 1 114 ? 6.154 -8.108 -13.006 1.00 87.06 114 GLN A N 1
ATOM 933 C CA . GLN A 1 114 ? 6.873 -6.848 -12.767 1.00 87.06 114 GLN A CA 1
ATOM 934 C C . GLN A 1 114 ? 8.362 -6.940 -13.099 1.00 87.06 114 GLN A C 1
ATOM 936 O O . GLN A 1 114 ? 8.940 -5.987 -13.614 1.00 87.06 114 GLN A O 1
ATOM 941 N N . LYS A 1 115 ? 9.011 -8.066 -12.782 1.00 88.69 115 LYS A N 1
ATOM 942 C CA . LYS A 1 115 ? 10.425 -8.260 -13.122 1.00 88.69 115 LYS A CA 1
ATOM 943 C C . LYS A 1 115 ? 10.629 -8.332 -14.634 1.00 88.69 115 LYS A C 1
ATOM 945 O O . LYS A 1 115 ? 11.590 -7.748 -15.126 1.00 88.69 115 LYS A O 1
ATOM 950 N N . GLU A 1 116 ? 9.736 -9.005 -15.356 1.00 89.19 116 GLU A N 1
ATOM 951 C CA . GLU A 1 116 ? 9.744 -9.047 -16.825 1.00 89.19 116 GLU A CA 1
ATOM 952 C C . GLU A 1 116 ? 9.595 -7.636 -17.420 1.00 89.19 116 GLU A C 1
ATOM 954 O O . GLU A 1 116 ? 10.415 -7.222 -18.247 1.00 89.19 116 GLU A O 1
ATOM 959 N N . ASP A 1 117 ? 8.623 -6.861 -16.934 1.00 86.69 117 ASP A N 1
ATOM 960 C CA . ASP A 1 117 ? 8.364 -5.487 -17.382 1.00 86.69 117 ASP A CA 1
ATOM 961 C C . ASP A 1 117 ? 9.536 -4.545 -17.068 1.00 86.69 117 ASP A C 1
ATOM 963 O O . ASP A 1 117 ? 9.926 -3.713 -17.897 1.00 86.69 117 ASP A O 1
ATOM 967 N N . LEU A 1 118 ? 10.165 -4.710 -15.901 1.00 87.50 118 LEU A N 1
ATOM 968 C CA . LEU A 1 118 ? 11.344 -3.943 -15.505 1.00 87.50 118 LEU A CA 1
ATOM 969 C C . LEU A 1 118 ? 12.527 -4.222 -16.440 1.00 87.50 118 LEU A C 1
ATOM 971 O O . LEU A 1 118 ? 13.171 -3.285 -16.917 1.00 87.50 118 LEU A O 1
ATOM 975 N N . VAL A 1 119 ? 12.803 -5.494 -16.744 1.00 91.06 119 VAL A N 1
ATOM 976 C CA . VAL A 1 119 ? 13.884 -5.884 -17.666 1.00 91.06 119 VAL A CA 1
ATOM 977 C C . VAL A 1 119 ? 13.628 -5.326 -19.066 1.00 91.06 119 VAL A C 1
ATOM 979 O O . VAL A 1 119 ? 14.543 -4.767 -19.676 1.00 91.06 119 VAL A O 1
ATOM 982 N N . ARG A 1 120 ? 12.384 -5.404 -19.556 1.00 89.56 120 ARG A N 1
ATOM 983 C CA . ARG A 1 120 ? 11.981 -4.837 -20.851 1.00 89.56 120 ARG A CA 1
ATOM 984 C C . ARG A 1 120 ? 12.197 -3.321 -20.893 1.00 89.56 120 ARG A C 1
ATOM 986 O O . ARG A 1 120 ? 12.777 -2.808 -21.850 1.00 89.56 120 ARG A O 1
ATOM 993 N N . THR A 1 121 ? 11.804 -2.614 -19.836 1.00 88.69 121 THR A N 1
ATOM 994 C CA . THR A 1 121 ? 11.965 -1.156 -19.717 1.00 88.69 121 THR A CA 1
ATOM 995 C C . THR A 1 121 ? 13.438 -0.750 -19.679 1.00 88.69 121 THR A C 1
ATOM 997 O O . THR A 1 121 ? 13.852 0.160 -20.399 1.00 88.69 121 THR A O 1
ATOM 1000 N N . ILE A 1 122 ? 14.266 -1.461 -18.906 1.00 90.81 122 ILE A N 1
ATOM 1001 C CA . ILE A 1 122 ? 15.717 -1.229 -18.852 1.00 90.81 122 ILE A CA 1
ATOM 1002 C C . ILE A 1 122 ? 16.357 -1.471 -20.227 1.00 90.81 122 ILE A C 1
ATOM 1004 O O . ILE A 1 122 ? 17.204 -0.683 -20.650 1.00 90.81 122 ILE A O 1
ATOM 1008 N N . GLY A 1 123 ? 15.940 -2.523 -20.940 1.00 92.75 123 GLY A N 1
ATOM 1009 C CA . GLY A 1 123 ? 16.387 -2.811 -22.304 1.00 92.75 123 GLY A CA 1
ATOM 1010 C C . GLY A 1 123 ? 16.099 -1.657 -23.265 1.00 92.75 123 GLY A C 1
ATOM 1011 O O . GLY A 1 123 ? 17.019 -1.144 -23.905 1.00 92.75 123 GLY A O 1
ATOM 1012 N N . TYR A 1 124 ? 14.855 -1.173 -23.282 1.00 91.62 124 TYR A N 1
ATOM 1013 C CA . TYR A 1 124 ? 14.441 -0.035 -24.107 1.00 91.62 124 TYR A CA 1
ATOM 1014 C C . TYR A 1 124 ? 15.233 1.244 -23.790 1.00 91.62 124 TYR A C 1
ATOM 1016 O O . TYR A 1 124 ? 15.728 1.923 -24.692 1.00 91.62 124 TYR A O 1
ATOM 1024 N N . ILE A 1 125 ? 15.419 1.557 -22.503 1.00 93.00 125 ILE A N 1
ATOM 1025 C CA . ILE A 1 125 ? 16.204 2.722 -22.068 1.00 93.00 125 ILE A CA 1
ATOM 1026 C C . ILE A 1 125 ? 17.662 2.593 -22.521 1.00 93.00 125 ILE A C 1
ATOM 1028 O O . ILE A 1 125 ? 18.252 3.568 -22.990 1.00 93.00 125 ILE A O 1
ATOM 1032 N N . LYS A 1 126 ? 18.253 1.399 -22.418 1.00 95.38 126 LYS A N 1
ATOM 1033 C CA . LYS A 1 126 ? 19.633 1.145 -22.846 1.00 95.38 126 LYS A CA 1
ATOM 1034 C C . LYS A 1 126 ? 19.801 1.360 -24.350 1.00 95.38 126 LYS A C 1
ATOM 1036 O O . LYS A 1 126 ? 20.749 2.034 -24.753 1.00 95.38 126 LYS A O 1
ATOM 1041 N N . GLU A 1 127 ? 18.875 0.857 -25.163 1.00 94.50 127 GLU A N 1
ATOM 1042 C CA . GLU A 1 127 ? 18.874 1.081 -26.613 1.00 94.50 127 GLU A CA 1
ATOM 1043 C C . GLU A 1 127 ? 18.712 2.562 -26.968 1.00 94.50 127 GLU A C 1
ATOM 1045 O O . GLU A 1 127 ? 19.436 3.089 -27.817 1.00 94.50 127 GLU A O 1
ATOM 1050 N N . TYR A 1 128 ? 17.796 3.261 -26.295 1.00 93.44 128 TYR A N 1
ATOM 1051 C CA . TYR A 1 128 ? 17.598 4.695 -26.477 1.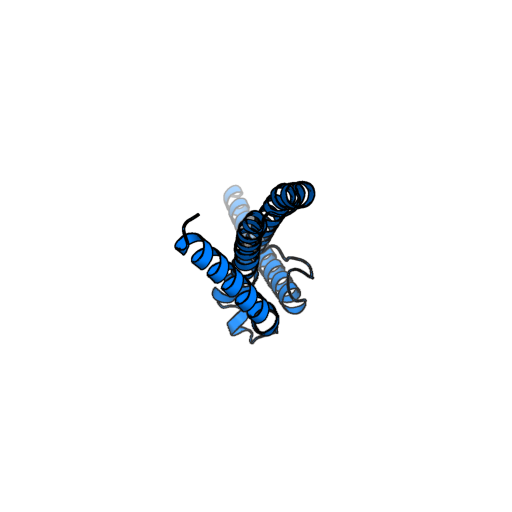00 93.44 128 TYR A CA 1
ATOM 1052 C C . TYR A 1 128 ? 18.870 5.489 -26.144 1.00 93.44 128 TYR A C 1
ATOM 1054 O O . TYR A 1 128 ? 19.321 6.317 -26.939 1.00 93.44 128 TYR A O 1
ATOM 1062 N N . MET A 1 129 ? 19.503 5.186 -25.010 1.00 94.00 129 MET A N 1
ATOM 1063 C CA . MET A 1 129 ? 20.759 5.805 -24.579 1.00 94.00 129 MET A CA 1
ATOM 1064 C C . MET A 1 129 ? 21.916 5.499 -25.534 1.00 94.00 129 MET A C 1
ATOM 1066 O O . MET A 1 129 ? 22.769 6.360 -25.764 1.00 94.00 129 MET A O 1
ATOM 1070 N N . GLN A 1 130 ? 21.948 4.302 -26.122 1.00 94.69 130 GLN A N 1
ATOM 1071 C CA . GLN A 1 130 ? 22.933 3.933 -27.134 1.00 94.69 130 GLN A CA 1
ATOM 1072 C C . GLN A 1 130 ? 22.743 4.751 -28.417 1.00 94.69 130 GLN A C 1
ATOM 1074 O O . GLN A 1 130 ? 23.688 5.400 -28.866 1.00 94.69 130 GLN A O 1
ATOM 1079 N N . LYS A 1 131 ? 21.510 4.845 -28.935 1.00 94.25 131 LYS A N 1
ATOM 1080 C CA . LYS A 1 131 ? 21.184 5.701 -30.091 1.00 94.25 131 LYS A CA 1
ATOM 1081 C C . LYS A 1 131 ? 21.539 7.167 -29.834 1.00 94.25 131 LYS A C 1
ATOM 1083 O O . LYS A 1 131 ? 22.077 7.840 -30.714 1.00 94.25 131 LYS A O 1
ATOM 1088 N N . LEU A 1 132 ? 21.268 7.672 -28.629 1.00 92.44 132 LEU A N 1
ATOM 1089 C CA . LEU A 1 132 ? 21.624 9.034 -28.231 1.00 92.44 132 LEU A CA 1
ATOM 1090 C C . LEU A 1 132 ? 23.148 9.242 -28.244 1.00 92.44 132 LEU A C 1
ATOM 1092 O O . LEU A 1 132 ? 23.642 10.238 -28.778 1.00 92.44 132 LEU A O 1
ATOM 1096 N N . ARG A 1 133 ? 23.903 8.279 -27.707 1.00 93.50 133 ARG A N 1
ATOM 1097 C CA . ARG A 1 133 ? 25.370 8.297 -27.686 1.00 93.50 133 ARG A CA 1
ATOM 1098 C C . ARG A 1 133 ? 25.965 8.286 -29.096 1.00 93.50 133 ARG A C 1
ATOM 1100 O O . ARG A 1 133 ? 26.904 9.039 -29.357 1.00 93.50 133 ARG A O 1
ATO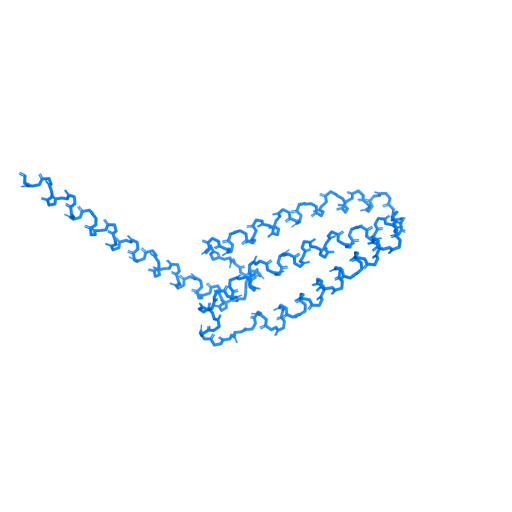M 1107 N N . ASP A 1 134 ? 25.405 7.501 -30.009 1.00 93.12 134 ASP A N 1
ATOM 1108 C CA . ASP A 1 134 ? 25.872 7.418 -31.399 1.00 93.12 134 ASP A CA 1
ATOM 1109 C C . ASP A 1 134 ? 25.573 8.705 -32.191 1.00 93.12 134 ASP A C 1
ATOM 1111 O O . ASP A 1 134 ? 26.421 9.196 -32.947 1.00 93.12 134 ASP A O 1
ATOM 1115 N N . ARG A 1 135 ? 24.420 9.345 -31.942 1.00 91.06 135 ARG A N 1
ATOM 1116 C CA . ARG A 1 135 ? 24.102 10.687 -32.472 1.00 91.06 135 ARG A CA 1
ATOM 1117 C C . ARG A 1 135 ? 25.081 11.757 -31.979 1.00 91.06 135 ARG A C 1
ATOM 1119 O O . ARG A 1 135 ? 25.485 12.628 -32.744 1.00 91.06 135 ARG A O 1
ATOM 1126 N N . LEU A 1 136 ? 25.496 11.698 -30.715 1.00 91.00 136 LEU A N 1
ATOM 1127 C CA . LEU A 1 136 ? 26.475 12.642 -30.165 1.00 91.00 136 LEU A CA 1
ATOM 1128 C C . LEU A 1 136 ? 27.881 12.427 -30.745 1.00 91.00 136 LEU A C 1
ATOM 1130 O O . LEU A 1 136 ? 28.578 13.397 -31.041 1.00 91.00 136 LEU A O 1
ATOM 1134 N N . ARG A 1 137 ? 28.295 11.171 -30.958 1.00 88.50 137 ARG A N 1
ATOM 1135 C CA . ARG A 1 137 ? 29.587 10.851 -31.593 1.00 88.50 137 ARG A CA 1
ATOM 1136 C C . ARG A 1 137 ? 29.650 11.300 -33.050 1.00 88.50 137 ARG A C 1
ATOM 1138 O O . ARG A 1 137 ? 30.673 11.835 -33.462 1.00 88.50 137 ARG A O 1
ATOM 1145 N N . SER A 1 138 ? 28.574 11.115 -33.812 1.00 85.38 138 SER A N 1
ATOM 1146 C CA . SER A 1 138 ? 28.507 11.559 -35.212 1.00 85.38 138 SER A CA 1
ATOM 1147 C C . SER A 1 138 ? 28.530 13.084 -35.354 1.00 85.38 138 SER A C 1
ATOM 1149 O O . SER A 1 138 ? 29.132 13.583 -36.299 1.00 85.38 138 SER A O 1
ATOM 1151 N N . ARG A 1 139 ? 27.973 13.834 -34.391 1.00 81.38 139 ARG A N 1
ATOM 1152 C CA . ARG A 1 139 ? 28.082 15.305 -34.349 1.00 81.38 139 ARG A CA 1
ATOM 1153 C C . ARG A 1 139 ? 29.478 15.827 -34.005 1.00 81.38 139 ARG A C 1
ATOM 1155 O O . ARG A 1 139 ? 29.811 16.904 -34.461 1.00 81.38 139 ARG A O 1
ATOM 1162 N N . ARG A 1 140 ? 30.283 15.098 -33.221 1.00 75.50 140 ARG A N 1
ATOM 1163 C CA . ARG A 1 140 ? 31.666 15.501 -32.878 1.00 75.50 140 ARG A CA 1
ATOM 1164 C C . ARG A 1 140 ? 32.700 15.209 -33.971 1.00 75.50 140 ARG A C 1
ATOM 1166 O O . ARG A 1 140 ? 33.834 15.649 -33.844 1.00 75.50 140 ARG A O 1
ATOM 1173 N N . ARG A 1 141 ? 32.353 14.393 -34.971 1.00 71.06 141 ARG A N 1
ATOM 1174 C CA . ARG A 1 141 ? 33.246 14.015 -36.084 1.00 71.06 141 ARG A CA 1
ATOM 1175 C C . ARG A 1 141 ? 33.056 14.875 -37.342 1.00 71.06 141 ARG A C 1
ATOM 1177 O O . ARG A 1 141 ? 33.765 14.644 -38.314 1.00 71.06 141 ARG A O 1
ATOM 1184 N N . LYS A 1 142 ? 32.092 15.796 -37.334 1.00 55.06 142 LYS A N 1
ATOM 1185 C CA . LYS A 1 142 ? 31.937 16.866 -38.326 1.00 55.06 142 LYS A CA 1
ATOM 1186 C C . LYS A 1 142 ? 32.468 18.156 -37.726 1.00 55.06 142 LYS A C 1
ATOM 1188 O O . LYS A 1 142 ? 32.993 18.960 -38.516 1.00 55.06 142 LYS A O 1
#

Sequence (142 aa):
MSLGDNLFWVAMLTWAILYWIYYVKVVRNPKNESWWESPWSVFSFYLYPYLALMFGSLSATFLLVQLGLPKVVGYWLLKLVPWGVILCVAIAFLGLAGVPLPYPFLPKWAVMKQKEDLVRTIGYIKEYMQKLRDRLRSRRRK

Radius of gyration: 21.98 Å; chains: 1; bounding box: 57×32×68 Å